Protein AF-A0A386C668-F1 (afdb_monomer)

Secondary structure (DSSP, 8-state):
-HHHHHHHHHHHS--HHHHHHHHHHHHHHHHHHHTT--TT----HHHHHHHHTT-----SSGGGGS-HHHHHHHHHHHHHHHHHHHHHHHHHHHHHHHHHHHHHHHHS---SSPPPPPSS-SS--HHHHHHHHHHHHHHHHHHHHHHHHHHH----SHHHHHHHHSS---------

Structure (mmCIF, N/CA/C/O backbone):
data_AF-A0A386C668-F1
#
_entry.id   AF-A0A386C668-F1
#
loop_
_atom_site.group_PDB
_atom_site.id
_atom_site.type_symbol
_atom_site.label_atom_id
_atom_site.label_alt_id
_atom_site.label_comp_id
_atom_site.label_asym_id
_atom_site.label_entity_id
_atom_site.label_seq_id
_atom_site.pdbx_PDB_ins_code
_atom_site.Cartn_x
_atom_site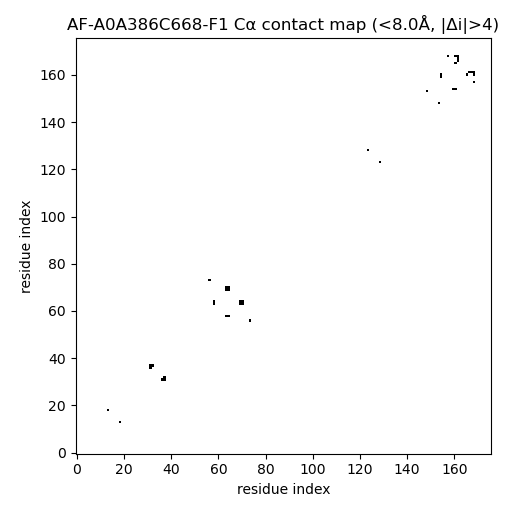.Cartn_y
_atom_site.Cartn_z
_atom_site.occupancy
_atom_site.B_iso_or_equiv
_atom_site.auth_seq_id
_atom_site.auth_comp_id
_atom_site.auth_asym_id
_atom_site.auth_atom_id
_atom_site.pdbx_PDB_model_num
ATOM 1 N N . MET A 1 1 ? -4.397 -6.727 -5.804 1.00 46.62 1 MET A N 1
ATOM 2 C CA . MET A 1 1 ? -4.083 -5.889 -4.621 1.00 46.62 1 MET A CA 1
ATOM 3 C C . MET A 1 1 ? -5.214 -4.926 -4.261 1.00 46.62 1 MET A C 1
ATOM 5 O O . MET A 1 1 ? -5.303 -4.587 -3.095 1.00 46.62 1 MET A O 1
ATOM 9 N N . LEU A 1 2 ? -6.098 -4.553 -5.197 1.00 52.03 2 LEU A N 1
ATOM 10 C CA . LEU A 1 2 ? -7.313 -3.769 -4.908 1.00 52.03 2 LEU A CA 1
ATOM 11 C C . LEU A 1 2 ? -8.362 -4.563 -4.102 1.00 52.03 2 LEU A C 1
ATOM 13 O O . LEU A 1 2 ? -8.972 -4.027 -3.191 1.00 52.03 2 LEU A O 1
ATOM 17 N N . ASP A 1 3 ? -8.460 -5.869 -4.347 1.00 48.06 3 ASP A N 1
ATOM 18 C CA . ASP A 1 3 ? -9.453 -6.765 -3.730 1.00 48.06 3 ASP A CA 1
ATOM 19 C C . ASP A 1 3 ? -9.329 -6.899 -2.194 1.00 48.06 3 ASP A C 1
ATOM 21 O O . ASP A 1 3 ? -10.308 -7.063 -1.470 1.00 48.06 3 ASP A O 1
ATOM 25 N N . VAL A 1 4 ? -8.103 -6.762 -1.673 1.00 51.34 4 VAL A N 1
ATOM 26 C CA . VAL A 1 4 ? -7.816 -6.855 -0.230 1.00 51.34 4 VAL A CA 1
ATOM 27 C C . VAL A 1 4 ? -8.134 -5.543 0.485 1.00 51.34 4 VAL A C 1
ATOM 29 O O . VAL A 1 4 ? -8.599 -5.576 1.617 1.00 51.34 4 VAL A O 1
ATOM 32 N N . GLN A 1 5 ? -7.918 -4.397 -0.171 1.00 52.94 5 GLN A N 1
ATOM 33 C CA . GLN A 1 5 ? -8.296 -3.085 0.371 1.00 52.94 5 GLN A CA 1
ATOM 34 C C . GLN A 1 5 ? -9.815 -2.917 0.362 1.00 52.94 5 GLN A C 1
ATOM 36 O O . GLN A 1 5 ? -10.385 -2.495 1.361 1.00 52.94 5 GLN A O 1
ATOM 41 N N . GLN A 1 6 ? -10.461 -3.363 -0.714 1.00 55.22 6 GLN A N 1
ATOM 42 C CA . GLN A 1 6 ? -11.911 -3.332 -0.857 1.00 55.22 6 GLN A CA 1
ATOM 43 C C . GLN A 1 6 ? -12.595 -4.276 0.143 1.00 55.22 6 GLN A C 1
ATOM 45 O O . GLN A 1 6 ? -13.574 -3.881 0.767 1.00 55.22 6 GLN A O 1
ATOM 50 N N . SER A 1 7 ? -12.013 -5.459 0.400 1.00 48.22 7 SER A N 1
ATOM 51 C CA . SER A 1 7 ? -12.457 -6.352 1.484 1.00 48.22 7 SER A CA 1
ATOM 52 C C . SER A 1 7 ? -12.257 -5.742 2.878 1.00 48.22 7 SER A C 1
ATOM 54 O O . SER A 1 7 ? -13.113 -5.921 3.742 1.00 48.22 7 SER A O 1
ATOM 56 N N . LEU A 1 8 ? -11.168 -4.994 3.108 1.00 48.56 8 LEU A N 1
ATOM 57 C CA . LEU A 1 8 ? -10.914 -4.327 4.391 1.00 48.56 8 LEU A CA 1
ATOM 58 C C . LEU A 1 8 ? -11.901 -3.182 4.651 1.00 48.56 8 LEU A C 1
ATOM 60 O O . LEU A 1 8 ? -12.386 -3.071 5.770 1.00 48.56 8 LEU A O 1
ATOM 64 N N . GLU A 1 9 ? -12.241 -2.387 3.632 1.00 51.44 9 GLU A N 1
ATOM 65 C CA . GLU A 1 9 ? -13.225 -1.299 3.741 1.00 51.44 9 GLU A CA 1
ATOM 66 C C . GLU A 1 9 ? -14.653 -1.821 3.937 1.00 51.44 9 GLU A C 1
ATOM 68 O O . GLU A 1 9 ? -15.393 -1.301 4.773 1.00 51.44 9 GLU A O 1
ATOM 73 N N . THR A 1 10 ? -15.037 -2.903 3.247 1.00 48.69 10 THR A N 1
ATOM 74 C CA . THR A 1 10 ? -16.351 -3.535 3.460 1.00 48.69 10 THR A CA 1
ATOM 75 C C . THR A 1 10 ? -16.490 -4.212 4.824 1.00 48.69 10 THR A C 1
ATOM 77 O O . THR A 1 10 ? -17.612 -4.412 5.279 1.00 48.69 10 THR A O 1
ATOM 80 N N . MET A 1 11 ? -15.379 -4.554 5.489 1.00 45.97 11 MET A N 1
ATOM 81 C CA . MET A 1 11 ? -15.380 -5.176 6.822 1.00 45.97 11 MET A CA 1
ATOM 82 C C . MET A 1 11 ? -15.002 -4.206 7.955 1.00 45.97 11 MET A C 1
ATOM 84 O O . MET A 1 11 ? -15.141 -4.568 9.122 1.00 45.97 11 MET A O 1
ATOM 88 N N . SER A 1 12 ? -14.538 -2.990 7.634 1.00 52.34 12 SER A N 1
ATOM 89 C CA . SER A 1 12 ? -14.340 -1.894 8.594 1.00 52.34 12 SER A CA 1
ATOM 90 C C . SER A 1 12 ? -15.595 -1.050 8.808 1.00 52.34 12 SER A C 1
ATOM 92 O O . SER A 1 12 ? -15.645 -0.273 9.758 1.00 52.34 12 SER A O 1
ATOM 94 N N . GLY A 1 13 ? -16.600 -1.188 7.938 1.00 52.94 13 GLY A N 1
ATOM 95 C CA . GLY A 1 13 ? -17.952 -0.729 8.237 1.00 52.94 13 GLY A CA 1
ATOM 96 C C . GLY A 1 13 ? -18.510 -1.570 9.381 1.00 52.94 13 GLY A C 1
ATOM 97 O O . GLY A 1 13 ? -18.453 -2.796 9.313 1.00 52.94 13 GLY A O 1
ATOM 98 N N . GLU A 1 14 ? -18.973 -0.913 10.447 1.00 54.72 14 GLU A N 1
ATOM 99 C CA . GLU A 1 14 ? -19.534 -1.538 11.649 1.00 54.72 14 GLU A CA 1
ATOM 100 C C . GLU A 1 14 ? -20.335 -2.801 11.309 1.00 54.72 14 GLU A C 1
ATOM 102 O O . GLU A 1 14 ? -21.241 -2.768 10.473 1.00 54.72 14 GLU A O 1
ATOM 107 N N . SER A 1 15 ? -19.979 -3.926 11.947 1.00 55.41 15 SER A N 1
ATOM 108 C CA . SER A 1 15 ? -20.669 -5.203 11.749 1.00 55.41 15 SER A CA 1
ATOM 109 C C . SER A 1 15 ? -22.187 -4.980 11.810 1.00 55.41 15 SER A C 1
ATOM 111 O O . SER A 1 15 ? -22.656 -4.295 12.725 1.00 55.41 15 SER A O 1
ATOM 113 N N . PRO A 1 16 ? -22.982 -5.562 10.893 1.00 62.19 16 PRO A N 1
ATOM 114 C CA . PRO A 1 16 ? -24.434 -5.371 10.859 1.00 62.19 16 PRO A CA 1
ATOM 115 C C . PRO A 1 16 ? -25.106 -5.746 12.188 1.00 62.19 16 PRO A C 1
ATOM 117 O O . PRO A 1 16 ? -26.174 -5.234 12.509 1.00 62.19 16 PRO A O 1
ATOM 120 N N . GLN A 1 17 ? -24.451 -6.592 12.986 1.00 52.94 17 GLN A N 1
ATOM 121 C CA . GLN A 1 17 ? -24.865 -6.959 14.338 1.00 52.94 17 GLN A CA 1
ATOM 122 C C . GLN A 1 17 ? -24.613 -5.833 15.350 1.00 52.94 17 GLN A C 1
ATOM 124 O O . GLN A 1 17 ? -25.475 -5.564 16.175 1.00 52.94 17 GLN A O 1
ATOM 129 N N . VAL A 1 18 ? -23.489 -5.116 15.253 1.00 62.06 18 VAL A N 1
ATOM 130 C CA . VAL A 1 18 ? -23.190 -3.939 16.092 1.00 62.06 18 VAL A CA 1
ATOM 131 C C . VAL A 1 18 ? -24.145 -2.796 15.760 1.00 62.06 18 VAL A C 1
ATOM 133 O O . VAL A 1 18 ? -24.682 -2.164 16.663 1.00 62.06 18 VAL A O 1
ATOM 136 N N . ALA A 1 19 ? -24.439 -2.590 14.475 1.00 69.69 19 ALA A N 1
ATOM 137 C CA . ALA A 1 19 ? -25.432 -1.609 14.045 1.00 69.69 19 ALA A CA 1
ATOM 138 C C . ALA A 1 19 ? -26.864 -1.976 14.487 1.00 69.69 19 ALA A C 1
ATOM 140 O O . ALA A 1 19 ? -27.685 -1.085 14.712 1.00 69.69 19 ALA A O 1
ATOM 141 N N . ALA A 1 20 ? -27.183 -3.272 14.604 1.00 75.19 20 ALA A N 1
ATOM 142 C CA . ALA A 1 20 ? -28.450 -3.741 15.166 1.00 75.19 20 ALA A CA 1
ATOM 143 C C . ALA A 1 20 ?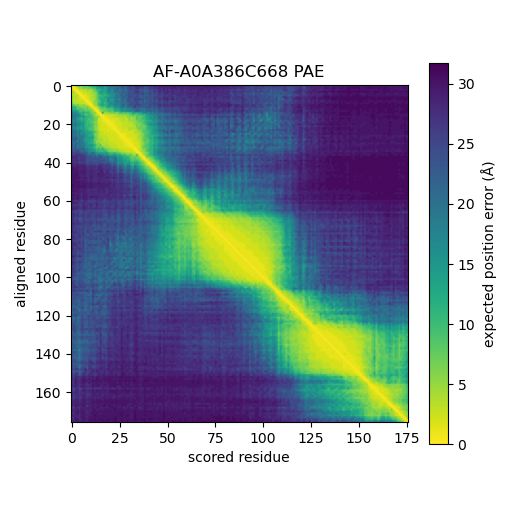 -28.509 -3.514 16.687 1.00 75.19 20 ALA A C 1
ATOM 145 O O . ALA A 1 20 ? -29.470 -2.929 17.176 1.00 75.19 20 ALA A O 1
ATOM 146 N N . LEU A 1 21 ? -27.442 -3.862 17.409 1.00 69.88 21 LEU A N 1
ATOM 147 C CA . LEU A 1 21 ? -27.324 -3.670 18.857 1.00 69.88 21 LEU A CA 1
ATOM 148 C C . LEU A 1 21 ? -27.342 -2.188 19.259 1.00 69.88 21 LEU A C 1
ATOM 150 O O . LEU A 1 21 ? -28.029 -1.823 20.205 1.00 69.88 21 LEU A O 1
ATOM 154 N N . GLN A 1 22 ? -26.669 -1.302 18.518 1.00 75.38 22 GLN A N 1
ATOM 155 C CA . GLN A 1 22 ? -26.750 0.149 18.746 1.00 75.38 22 GLN A CA 1
ATOM 156 C C . GLN A 1 22 ? -28.175 0.682 18.539 1.00 75.38 22 GLN A C 1
ATOM 158 O O . GLN A 1 22 ? -28.632 1.539 19.296 1.00 75.38 22 GLN A O 1
ATOM 163 N N . ARG A 1 23 ? -28.900 0.157 17.539 1.00 77.44 23 ARG A N 1
ATOM 164 C CA . ARG A 1 23 ? -30.312 0.499 17.305 1.00 77.44 23 ARG A CA 1
ATOM 165 C C . ARG A 1 23 ? -31.219 0.045 18.446 1.00 77.44 23 ARG A C 1
ATOM 167 O O . ARG A 1 23 ? -32.190 0.736 18.736 1.00 77.44 23 ARG A O 1
ATOM 174 N N . GLU A 1 24 ? -30.902 -1.074 19.087 1.00 75.69 24 GLU A N 1
ATOM 175 C CA . GLU A 1 24 ? -31.622 -1.570 20.264 1.00 75.69 24 GLU A CA 1
ATOM 176 C C . GLU A 1 24 ? -31.239 -0.824 21.552 1.00 75.69 24 GLU A C 1
ATOM 178 O O . GLU A 1 24 ? -32.094 -0.600 22.407 1.00 75.69 24 GLU A O 1
ATOM 183 N N . LEU A 1 25 ? -29.988 -0.370 21.679 1.00 72.31 25 LEU A N 1
ATOM 184 C CA . LEU A 1 25 ? -29.494 0.373 22.844 1.00 72.31 25 LEU A CA 1
ATOM 185 C C . LEU A 1 25 ? -29.957 1.834 22.874 1.00 72.31 25 LEU A C 1
ATOM 187 O O . LEU A 1 25 ? -30.296 2.340 23.941 1.00 72.31 25 LEU A O 1
ATOM 191 N N . ALA A 1 26 ? -30.031 2.505 21.723 1.00 77.62 26 ALA A N 1
ATOM 192 C CA . ALA A 1 26 ? -30.439 3.908 21.629 1.00 77.62 26 ALA A CA 1
ATOM 193 C C . ALA A 1 26 ? -31.779 4.246 22.333 1.00 77.62 26 ALA A C 1
ATOM 195 O O . ALA A 1 26 ? -31.822 5.238 23.068 1.00 77.62 26 ALA A O 1
ATOM 196 N N . PRO A 1 27 ? -32.873 3.469 22.178 1.00 80.25 27 PRO A N 1
ATOM 197 C CA . PRO A 1 27 ? -34.120 3.744 22.894 1.00 80.25 27 PRO A CA 1
ATOM 198 C C . PRO A 1 27 ? -34.014 3.466 24.399 1.00 80.25 27 PRO A C 1
ATOM 200 O O . PRO A 1 27 ? -34.616 4.192 25.190 1.00 80.25 27 PRO A O 1
ATOM 203 N N . LEU A 1 28 ? -33.226 2.466 24.804 1.00 74.06 28 LEU A N 1
ATOM 204 C CA . LEU A 1 28 ? -33.026 2.116 26.214 1.00 74.06 28 LEU A CA 1
ATOM 205 C C . LEU A 1 28 ? -32.220 3.198 26.945 1.00 74.06 28 LEU A C 1
ATOM 207 O O . LEU A 1 28 ? -32.564 3.586 28.061 1.00 74.06 28 LEU A O 1
ATOM 211 N N . GLU A 1 29 ? -31.191 3.748 26.301 1.00 73.50 29 GLU A N 1
ATOM 212 C CA . GLU A 1 29 ? -30.432 4.886 26.826 1.00 73.50 29 GLU A CA 1
ATOM 213 C C . GLU A 1 29 ? -31.275 6.163 26.881 1.00 73.50 29 GLU A C 1
ATOM 215 O O . GLU A 1 29 ? -31.190 6.917 27.853 1.00 73.50 29 GLU A O 1
ATOM 220 N N . ALA A 1 30 ? -32.126 6.402 25.878 1.00 78.00 30 ALA A N 1
ATOM 221 C CA . ALA A 1 30 ? -33.052 7.530 25.882 1.00 78.00 30 ALA A CA 1
ATOM 222 C C . ALA A 1 30 ? -34.078 7.429 27.025 1.00 78.00 30 ALA A C 1
ATOM 224 O O . ALA A 1 30 ? -34.370 8.436 27.672 1.00 78.00 30 ALA A O 1
ATOM 225 N N . GLU A 1 31 ? -34.577 6.225 27.323 1.00 74.50 31 GLU A N 1
ATOM 226 C CA . GLU A 1 31 ? -35.477 5.977 28.452 1.00 74.50 31 GLU A CA 1
ATOM 227 C C . GLU A 1 31 ? -34.779 6.198 29.804 1.00 74.50 31 GLU A C 1
ATOM 229 O O . GLU A 1 31 ? -35.343 6.831 30.700 1.00 74.50 31 GLU A O 1
ATOM 234 N N . LEU A 1 32 ? -33.524 5.760 29.945 1.00 64.44 32 LEU A N 1
ATOM 235 C CA . LEU A 1 32 ? -32.716 6.009 31.145 1.00 64.44 32 LEU A CA 1
ATOM 236 C C . LEU A 1 32 ? -32.403 7.498 31.336 1.00 64.44 32 LEU A C 1
ATOM 238 O O . LEU A 1 32 ? -32.511 8.021 32.450 1.00 64.44 32 LEU A O 1
ATOM 242 N N . LYS A 1 33 ? -32.095 8.206 30.245 1.00 72.19 33 LYS A N 1
ATOM 243 C CA . LYS A 1 33 ? -31.848 9.651 30.253 1.00 72.19 33 LYS A CA 1
ATOM 244 C C . LYS A 1 33 ? -33.117 10.443 30.572 1.00 72.19 33 LYS A C 1
ATOM 246 O O . LYS A 1 33 ? -33.048 11.402 31.336 1.00 72.19 33 LYS A O 1
ATOM 251 N N . GLY A 1 34 ? -34.272 10.015 30.059 1.00 71.50 34 GLY A N 1
ATOM 252 C CA . GLY A 1 34 ? -35.583 10.580 30.397 1.00 71.50 34 GLY A CA 1
ATOM 253 C C . GLY A 1 34 ? -35.957 10.404 31.873 1.00 71.50 34 GLY A C 1
ATOM 254 O O . GLY A 1 34 ? -36.669 11.234 32.429 1.00 71.50 34 GLY A O 1
ATOM 255 N N . ARG A 1 35 ? -35.419 9.370 32.532 1.00 73.81 35 ARG A N 1
ATOM 256 C CA . ARG A 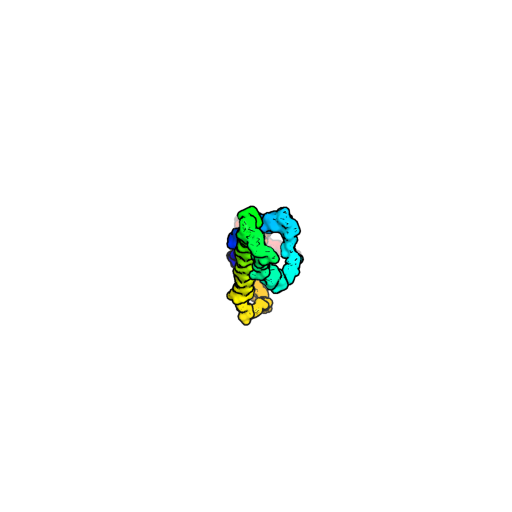1 35 ? -35.548 9.131 33.979 1.00 73.81 35 ARG A CA 1
ATOM 257 C C . ARG A 1 35 ? -34.440 9.792 34.818 1.00 73.81 35 ARG A C 1
ATOM 259 O O . ARG A 1 35 ? -34.440 9.637 36.035 1.00 73.81 35 ARG A O 1
ATOM 266 N N . GLY A 1 36 ? -33.520 10.538 34.195 1.00 60.66 36 GLY A N 1
ATOM 267 C CA . GLY A 1 36 ? -32.502 11.345 34.879 1.00 60.66 36 GLY A CA 1
ATOM 268 C C . GLY A 1 36 ? -31.238 10.601 35.329 1.00 60.66 36 GLY A C 1
ATOM 269 O O . GLY A 1 36 ? -30.481 11.139 36.133 1.00 60.66 36 GLY A O 1
ATOM 270 N N . LEU A 1 37 ? -30.978 9.387 34.831 1.00 61.00 37 LEU A N 1
ATOM 271 C CA . LEU A 1 37 ? -29.809 8.586 35.217 1.00 61.00 37 LEU A CA 1
ATOM 272 C C . LEU A 1 37 ? -28.726 8.672 34.126 1.00 61.00 37 LEU A C 1
ATOM 274 O O . LEU A 1 37 ? -28.943 8.244 32.994 1.00 61.00 37 LEU A O 1
ATOM 278 N N . MET A 1 38 ? -27.565 9.261 34.446 1.00 51.16 38 MET A N 1
ATOM 279 C CA . MET A 1 38 ? -26.433 9.366 33.511 1.00 51.16 38 MET A CA 1
ATOM 280 C C . MET A 1 38 ? -25.658 8.037 33.414 1.00 51.16 38 MET A C 1
ATOM 282 O O . MET A 1 38 ? -25.447 7.387 34.439 1.00 51.16 38 MET A O 1
ATOM 286 N N . PRO A 1 39 ? -25.170 7.658 32.217 1.00 52.50 39 PRO A N 1
ATOM 287 C CA . PRO A 1 39 ? -24.484 6.383 31.977 1.00 52.50 39 PRO A CA 1
ATOM 288 C C . PRO A 1 39 ? -23.080 6.274 32.597 1.00 52.50 39 PRO A C 1
ATOM 290 O O . PRO A 1 39 ? -22.525 5.180 32.609 1.00 52.50 39 PRO A O 1
ATOM 293 N N . ASP A 1 40 ? -22.517 7.369 33.120 1.00 47.25 40 ASP A N 1
ATOM 294 C CA . ASP A 1 40 ? -21.113 7.442 33.557 1.00 47.25 40 ASP A CA 1
ATOM 295 C C . ASP A 1 40 ? -20.934 7.614 35.074 1.00 47.25 40 ASP A C 1
ATOM 297 O O . ASP A 1 40 ? -19.904 8.076 35.559 1.00 47.25 40 ASP A O 1
ATOM 301 N N . VAL A 1 41 ? -21.945 7.250 35.867 1.00 49.47 41 VAL A N 1
ATOM 302 C CA . VAL A 1 41 ? -21.720 7.081 37.304 1.00 49.47 41 VAL A CA 1
ATOM 303 C C . VAL A 1 41 ? -21.114 5.692 37.485 1.00 49.47 41 VAL A C 1
ATOM 305 O O . VAL A 1 41 ? -21.818 4.714 37.218 1.00 49.47 41 VAL A O 1
ATOM 308 N N . PRO A 1 42 ? -19.856 5.553 37.955 1.00 45.94 42 PRO A N 1
ATOM 309 C CA . PRO A 1 42 ? -19.351 4.277 38.429 1.00 45.94 42 PRO A CA 1
ATOM 310 C C . PRO A 1 42 ? -20.176 3.919 39.661 1.00 45.94 42 PRO A C 1
ATOM 312 O O . PRO A 1 42 ? -19.844 4.258 40.800 1.00 45.94 42 PRO A O 1
ATOM 315 N N . LEU A 1 43 ? -21.318 3.278 39.424 1.00 54.09 43 LEU A N 1
ATOM 316 C CA . LEU A 1 43 ? -22.095 2.648 40.461 1.00 54.09 43 LEU A CA 1
ATOM 317 C C . LEU A 1 43 ? -21.120 1.678 41.111 1.00 54.09 43 LEU A C 1
ATOM 319 O O . LEU A 1 43 ? -20.613 0.757 40.475 1.00 54.09 43 LEU A O 1
ATOM 323 N N . ARG A 1 44 ? -20.807 1.928 42.382 1.00 44.91 44 ARG A N 1
ATOM 324 C CA . ARG A 1 44 ? -20.201 0.945 43.276 1.00 44.91 44 ARG A CA 1
ATOM 325 C C . ARG A 1 44 ? -21.202 -0.211 43.402 1.00 44.91 44 ARG A C 1
ATOM 327 O O . ARG A 1 44 ? -21.903 -0.331 44.403 1.00 44.91 44 ARG A O 1
ATOM 334 N N . THR A 1 45 ? -21.321 -1.012 42.347 1.00 50.78 45 THR A N 1
ATOM 335 C CA . THR A 1 45 ? -22.345 -2.040 42.131 1.00 50.78 45 THR A CA 1
ATOM 336 C C . THR A 1 45 ? -22.230 -3.171 43.141 1.00 50.78 45 THR A C 1
ATOM 338 O O . THR A 1 45 ? -23.241 -3.777 43.486 1.00 50.78 45 THR A O 1
ATOM 341 N N . SER A 1 46 ? -21.051 -3.375 43.740 1.00 46.06 46 SER A N 1
ATOM 342 C CA . SER A 1 46 ? -20.899 -4.324 44.847 1.00 46.06 46 SER A CA 1
ATOM 343 C C . SER A 1 46 ? -21.676 -3.930 46.103 1.00 46.06 46 SER A C 1
ATOM 345 O O . SER A 1 46 ? -22.124 -4.818 46.812 1.00 46.06 46 SER A O 1
ATOM 347 N N . ARG A 1 47 ? -21.886 -2.635 46.385 1.00 44.84 47 ARG A N 1
ATOM 348 C CA . ARG A 1 47 ? -22.555 -2.212 47.631 1.00 44.84 47 ARG A CA 1
ATOM 349 C C . ARG A 1 47 ? -24.075 -2.063 47.481 1.00 44.84 47 ARG A C 1
ATOM 351 O O . ARG A 1 47 ? -24.798 -2.132 48.465 1.00 44.84 47 ARG A O 1
ATOM 358 N N . VAL A 1 48 ? -24.574 -1.892 46.253 1.00 47.88 48 VAL A N 1
ATOM 359 C CA . VAL A 1 48 ? -26.022 -1.796 45.978 1.00 47.88 48 VAL A CA 1
ATOM 360 C C . VAL A 1 48 ? -26.665 -3.183 45.873 1.00 47.88 48 VAL A C 1
ATOM 362 O O . VAL A 1 48 ? -27.808 -3.352 46.289 1.00 47.88 48 VAL A O 1
ATOM 365 N N . ARG A 1 49 ? -25.921 -4.202 45.414 1.00 46.09 49 ARG A N 1
ATOM 366 C CA . ARG A 1 49 ? -26.405 -5.593 45.388 1.00 46.09 49 ARG A CA 1
ATOM 367 C C . ARG A 1 49 ? -26.697 -6.138 46.793 1.00 46.09 49 ARG A C 1
ATOM 369 O O . ARG A 1 49 ? -27.692 -6.835 46.963 1.00 46.09 49 ARG A O 1
ATOM 376 N N . GLU A 1 50 ? -25.906 -5.751 47.797 1.00 45.59 50 GLU A N 1
ATOM 377 C CA . GLU A 1 50 ? -26.187 -6.061 49.212 1.00 45.59 50 GLU A CA 1
ATOM 378 C C . GLU A 1 50 ? -27.362 -5.253 49.791 1.00 45.59 50 GLU A C 1
ATOM 380 O O . GLU A 1 50 ? -28.071 -5.753 50.656 1.00 45.59 50 GLU A O 1
ATOM 385 N N . GLY A 1 51 ? -27.615 -4.032 49.305 1.00 46.31 51 GLY A N 1
ATOM 386 C CA . GLY A 1 51 ? -28.675 -3.164 49.838 1.00 46.31 51 GLY A CA 1
ATOM 387 C C . GLY A 1 51 ? -30.074 -3.392 49.252 1.00 46.31 51 GLY A C 1
ATOM 388 O O . GLY A 1 51 ? -31.061 -3.066 49.901 1.00 46.31 51 GLY A O 1
ATOM 389 N N . VAL A 1 52 ? -30.184 -3.942 48.037 1.00 48.91 52 VAL A N 1
ATOM 390 C CA . VAL A 1 52 ? -31.477 -4.104 47.333 1.00 48.91 52 VAL A CA 1
ATOM 391 C C . VAL A 1 52 ? -31.953 -5.562 47.306 1.00 48.91 52 VAL A C 1
ATOM 393 O O . VAL A 1 52 ? -33.154 -5.815 47.242 1.00 48.91 52 VAL A O 1
ATOM 396 N N . GLY A 1 53 ? -31.041 -6.533 47.434 1.00 44.91 53 GLY A N 1
ATOM 397 C CA . GLY A 1 53 ? -31.386 -7.957 47.554 1.00 44.91 53 GLY A CA 1
ATOM 398 C C . GLY A 1 53 ? -32.035 -8.341 48.890 1.00 44.91 53 GLY A C 1
ATOM 399 O O . GLY A 1 53 ? -32.528 -9.456 49.027 1.00 44.91 53 GLY A O 1
ATOM 400 N N . GLY A 1 54 ? -32.048 -7.419 49.854 1.00 45.34 54 GLY A N 1
ATOM 401 C CA . GLY A 1 54 ? -32.540 -7.628 51.212 1.00 45.34 54 GLY A CA 1
ATOM 402 C C . GLY A 1 54 ? -33.544 -6.580 51.678 1.00 45.34 54 GLY A C 1
ATOM 403 O O . GLY A 1 54 ? -33.660 -6.377 52.880 1.00 45.34 54 GLY A O 1
ATOM 404 N N . VAL A 1 55 ? -34.288 -5.917 50.781 1.00 47.69 55 VAL A N 1
ATOM 405 C CA . VAL A 1 55 ? -35.491 -5.181 51.217 1.00 47.69 55 VAL A CA 1
ATOM 406 C C . VAL A 1 55 ? -36.596 -6.206 51.478 1.00 47.69 55 VAL A C 1
ATOM 408 O O . VAL A 1 55 ? -37.590 -6.316 50.756 1.00 47.69 55 VAL A O 1
ATOM 411 N N . VAL A 1 56 ? -36.393 -7.016 52.515 1.00 49.66 56 VAL A N 1
ATOM 412 C CA . VAL A 1 56 ? -37.493 -7.665 53.206 1.00 49.66 56 VAL A CA 1
ATOM 413 C C . VAL A 1 56 ? -38.255 -6.499 53.823 1.00 49.66 56 VAL A C 1
ATOM 415 O O . VAL A 1 56 ? -37.827 -5.921 54.813 1.00 49.66 56 VAL A O 1
ATOM 418 N N . LEU A 1 57 ? -39.341 -6.074 53.169 1.00 54.62 57 LEU A N 1
ATOM 419 C CA . LEU A 1 57 ? -40.391 -5.302 53.834 1.00 54.62 57 LEU A CA 1
ATOM 420 C C . LEU A 1 57 ? -40.996 -6.248 54.876 1.00 54.62 57 LEU A C 1
ATOM 422 O O . LEU A 1 57 ? -42.006 -6.903 54.614 1.00 54.62 57 LEU A O 1
ATOM 426 N N . GLU A 1 58 ? -40.263 -6.454 55.964 1.00 56.16 58 GLU A N 1
ATOM 427 C CA . GLU A 1 58 ? -40.737 -7.141 57.149 1.00 56.16 58 GLU A CA 1
ATOM 428 C C . GLU A 1 58 ? -41.780 -6.219 57.770 1.00 56.16 58 GLU A C 1
ATOM 430 O O . GLU A 1 58 ? -41.627 -4.995 57.745 1.00 56.16 58 GLU A O 1
ATOM 435 N N . ALA A 1 59 ? -42.906 -6.790 58.187 1.00 55.31 59 ALA A N 1
ATOM 436 C CA . ALA A 1 59 ? -43.962 -6.011 58.805 1.00 55.31 59 ALA A CA 1
ATOM 437 C C . ALA A 1 59 ? -43.411 -5.448 60.118 1.00 55.31 59 ALA A C 1
ATOM 439 O O . ALA A 1 59 ? -43.202 -6.203 61.065 1.00 55.31 59 ALA A O 1
ATOM 440 N N . ASP A 1 60 ? -43.148 -4.143 60.150 1.00 59.62 60 ASP A N 1
ATOM 441 C CA . ASP A 1 60 ? -42.687 -3.451 61.358 1.00 59.62 60 ASP A CA 1
ATOM 442 C C . ASP A 1 60 ? -43.801 -3.460 62.433 1.00 59.62 60 ASP A C 1
ATOM 444 O O . ASP A 1 60 ? -43.531 -3.366 63.629 1.00 59.62 60 ASP A O 1
ATOM 448 N N . ASP A 1 61 ? -45.060 -3.675 62.012 1.00 60.28 61 ASP A N 1
ATOM 449 C CA . ASP A 1 61 ? -46.229 -3.876 62.871 1.00 60.28 61 ASP A CA 1
ATOM 450 C C . ASP A 1 61 ? -47.139 -5.003 62.313 1.00 60.28 61 ASP A C 1
ATOM 452 O O . ASP A 1 61 ? -47.532 -4.952 61.141 1.00 60.28 61 ASP A O 1
ATOM 456 N N . PRO A 1 62 ? -47.522 -6.028 63.107 1.00 62.50 62 PRO A N 1
ATOM 457 C CA . PRO A 1 62 ? -48.424 -7.104 62.674 1.00 62.50 62 PRO A CA 1
ATOM 458 C C . PRO A 1 62 ? -49.806 -6.623 62.200 1.00 62.50 62 PRO A C 1
ATOM 460 O O . PRO A 1 62 ? -50.498 -7.372 61.516 1.00 62.50 62 PRO A O 1
ATOM 463 N N . ARG A 1 63 ? -50.202 -5.383 62.518 1.00 61.78 63 ARG A N 1
ATOM 464 C CA . ARG A 1 63 ? -51.458 -4.771 62.04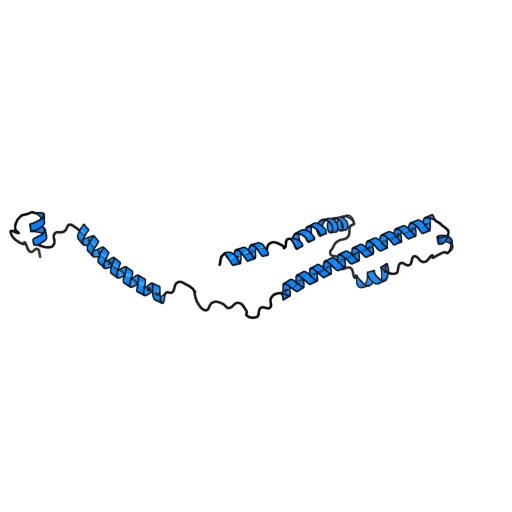6 1.00 61.78 63 ARG A CA 1
ATOM 465 C C . ARG A 1 63 ? -51.404 -4.280 60.599 1.00 61.78 63 ARG A C 1
ATOM 467 O O . ARG A 1 63 ? -52.445 -4.163 59.967 1.00 61.78 63 ARG A O 1
ATOM 474 N N . GLU A 1 64 ? -50.216 -4.026 60.047 1.00 60.09 64 GLU A N 1
ATOM 475 C CA . GLU A 1 64 ? -50.069 -3.620 58.640 1.00 60.09 64 GLU A CA 1
ATOM 476 C C . GLU A 1 64 ? -50.406 -4.745 57.654 1.00 60.09 64 GLU A C 1
ATOM 478 O O . GLU A 1 64 ? -50.705 -4.460 56.500 1.00 60.09 64 GLU A O 1
ATOM 483 N N . ALA A 1 65 ? -50.337 -6.006 58.095 1.00 61.91 65 ALA A N 1
ATOM 484 C CA . ALA A 1 65 ? -50.708 -7.178 57.299 1.00 61.91 65 ALA A CA 1
ATOM 485 C C . ALA A 1 65 ? -52.228 -7.435 57.281 1.00 61.91 65 ALA A C 1
ATOM 487 O O . ALA A 1 65 ? -52.706 -8.271 56.520 1.00 61.91 65 ALA A O 1
ATOM 488 N N . GLU A 1 66 ? -52.997 -6.751 58.138 1.00 65.31 66 GLU A N 1
ATOM 489 C CA . GLU A 1 66 ? -54.465 -6.801 58.122 1.00 65.31 66 GLU A CA 1
ATOM 490 C C . GLU A 1 66 ? -55.074 -5.717 57.217 1.00 65.31 66 GLU A C 1
ATOM 492 O O . GLU A 1 66 ? -56.254 -5.811 56.877 1.00 65.31 66 GLU A O 1
ATOM 497 N N . ASP A 1 67 ? -54.288 -4.712 56.803 1.00 71.62 67 ASP A N 1
ATOM 498 C CA . ASP A 1 67 ? -54.741 -3.630 55.927 1.00 71.62 67 ASP A CA 1
ATOM 499 C C . ASP A 1 67 ? -54.535 -3.999 54.439 1.00 71.62 67 ASP A C 1
ATOM 501 O O . ASP A 1 67 ? -53.397 -4.012 53.945 1.00 71.62 67 ASP A O 1
ATOM 505 N N . PRO A 1 68 ? -55.620 -4.286 53.690 1.00 75.38 68 PRO A N 1
ATOM 506 C CA . PRO A 1 68 ? -55.532 -4.721 52.298 1.00 75.38 68 PRO A CA 1
ATOM 507 C C . PRO A 1 68 ? -54.906 -3.666 51.371 1.00 75.38 68 PRO A C 1
ATOM 509 O O . PRO A 1 68 ? -54.330 -4.031 50.341 1.00 75.38 68 PRO A O 1
ATOM 512 N N . ASP A 1 69 ? -54.971 -2.378 51.724 1.00 75.88 69 ASP A N 1
ATOM 513 C CA . ASP A 1 69 ? -54.402 -1.303 50.908 1.00 75.88 69 ASP A CA 1
ATOM 514 C C . ASP A 1 69 ? -52.870 -1.242 51.047 1.00 75.88 69 ASP A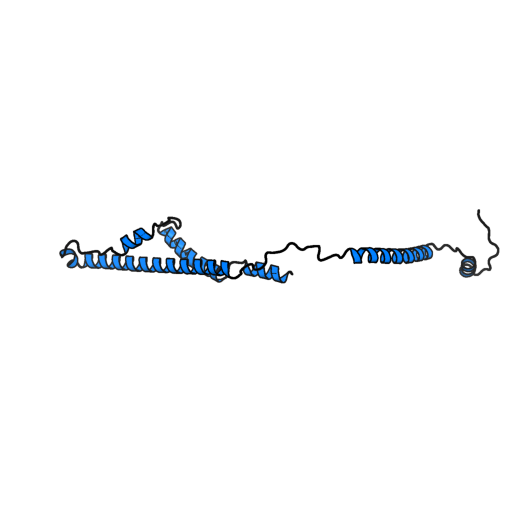 C 1
ATOM 516 O O . ASP A 1 69 ? -52.153 -1.034 50.058 1.00 75.88 69 ASP A O 1
ATOM 520 N N . ILE A 1 70 ? -52.347 -1.493 52.253 1.00 76.94 70 ILE A N 1
ATOM 521 C CA . ILE A 1 70 ? -50.901 -1.530 52.530 1.00 76.94 70 ILE A CA 1
ATOM 522 C C . ILE A 1 70 ? -50.266 -2.764 51.888 1.00 76.94 70 ILE A C 1
ATOM 524 O O . ILE A 1 70 ? -49.210 -2.659 51.252 1.00 76.94 70 ILE A O 1
ATOM 528 N N . ASP A 1 71 ? -50.919 -3.920 51.981 1.00 76.31 71 ASP A N 1
ATOM 529 C CA . ASP A 1 71 ? -50.453 -5.149 51.339 1.00 76.31 71 ASP A CA 1
ATOM 530 C C . ASP A 1 71 ? -50.423 -5.023 49.811 1.00 76.31 71 ASP A C 1
ATOM 532 O O . ASP A 1 71 ? -49.447 -5.423 49.158 1.00 76.31 71 ASP A O 1
ATOM 536 N N . TYR A 1 72 ? -51.438 -4.381 49.225 1.00 79.62 72 TYR A N 1
ATOM 537 C CA . TYR A 1 72 ? -51.450 -4.083 47.798 1.00 79.62 72 TYR A CA 1
ATOM 538 C C . TYR A 1 72 ? -50.291 -3.154 47.404 1.00 79.62 72 TYR A C 1
ATOM 540 O O . TYR A 1 72 ? -49.561 -3.452 46.451 1.00 79.62 72 TYR A O 1
ATOM 548 N N . ALA A 1 73 ? -50.043 -2.080 48.160 1.00 79.19 73 ALA A N 1
ATOM 549 C CA . ALA A 1 73 ? -48.918 -1.177 47.918 1.00 79.19 73 ALA A CA 1
ATOM 550 C C . ALA A 1 73 ? -47.553 -1.890 48.027 1.00 79.19 73 ALA A C 1
ATOM 552 O O . ALA A 1 73 ? -46.698 -1.732 47.146 1.00 79.19 73 ALA A O 1
ATOM 553 N N . LYS A 1 74 ? -47.359 -2.742 49.044 1.00 77.44 74 LYS A N 1
ATOM 554 C CA . LYS A 1 74 ? -46.144 -3.561 49.220 1.00 77.44 74 LYS A CA 1
ATOM 555 C C . LYS A 1 74 ? -45.940 -4.530 48.052 1.00 77.44 74 LYS A C 1
ATOM 557 O O . LYS A 1 74 ? -44.813 -4.686 47.570 1.00 77.44 74 LYS A O 1
ATOM 562 N N . SER A 1 75 ? -47.014 -5.150 47.556 1.00 78.62 75 SER A N 1
ATOM 563 C CA . SER A 1 75 ? -46.955 -6.051 46.397 1.00 78.62 75 SER A CA 1
ATOM 564 C C . SER A 1 75 ? -46.517 -5.319 45.123 1.00 78.62 75 SER A C 1
ATOM 566 O O . SER A 1 75 ? -45.641 -5.804 44.404 1.00 78.62 75 SER A O 1
ATOM 568 N N . GLN A 1 76 ? -47.031 -4.108 44.882 1.00 79.38 76 GLN A N 1
ATOM 569 C CA . GLN A 1 76 ? -46.646 -3.300 43.725 1.00 79.38 76 GLN A CA 1
ATOM 570 C C . GLN A 1 76 ? -45.175 -2.889 43.773 1.00 79.38 76 GLN A C 1
ATOM 572 O O . GLN A 1 76 ? -44.479 -2.974 42.757 1.00 79.38 76 GLN A O 1
ATOM 577 N N . VAL A 1 77 ? -44.675 -2.506 44.951 1.00 82.38 77 VAL A N 1
ATOM 578 C CA . VAL A 1 77 ? -43.256 -2.177 45.137 1.00 82.38 77 VAL A CA 1
ATOM 579 C C . VAL A 1 77 ? -42.379 -3.407 44.903 1.00 82.38 77 VAL A C 1
ATOM 581 O O . VAL A 1 77 ? -41.408 -3.322 44.151 1.00 82.38 77 VAL A O 1
ATOM 584 N N . ARG A 1 78 ? -42.749 -4.574 45.447 1.00 80.00 78 ARG A N 1
ATOM 585 C CA . ARG A 1 78 ? -42.038 -5.837 45.178 1.00 80.00 78 ARG A CA 1
ATOM 586 C C . ARG A 1 78 ? -42.007 -6.160 43.687 1.00 80.00 78 ARG A C 1
ATOM 588 O O . ARG A 1 78 ? -40.936 -6.428 43.151 1.00 80.00 78 ARG A O 1
ATOM 595 N N . HIS A 1 79 ? -43.136 -6.049 42.990 1.00 82.81 79 HIS A N 1
ATOM 596 C CA . HIS A 1 79 ? -43.192 -6.267 41.544 1.00 82.81 79 HIS A CA 1
ATOM 597 C C . HIS A 1 79 ? -42.323 -5.277 40.756 1.00 82.81 79 HIS A C 1
ATOM 599 O O . HIS A 1 79 ? -41.681 -5.667 39.776 1.00 82.81 79 HIS A O 1
ATOM 605 N N . ALA A 1 80 ? -42.271 -4.009 41.169 1.00 80.62 80 ALA A N 1
ATOM 606 C CA . ALA A 1 80 ? -41.402 -3.009 40.557 1.00 80.62 80 ALA A CA 1
ATOM 607 C C . ALA A 1 80 ? -39.915 -3.341 40.764 1.00 80.62 80 ALA A C 1
ATOM 609 O O . ALA A 1 80 ? -39.146 -3.291 39.804 1.00 80.62 80 ALA A O 1
ATOM 610 N N . ILE A 1 81 ? -39.529 -3.755 41.975 1.00 84.75 81 ILE A N 1
ATOM 611 C CA . ILE A 1 81 ? -38.158 -4.165 42.309 1.00 84.75 81 ILE A CA 1
ATOM 612 C C . ILE A 1 81 ? -37.754 -5.409 41.513 1.00 84.75 81 ILE A C 1
ATOM 614 O O . ILE A 1 81 ? -36.682 -5.428 40.911 1.00 84.75 81 ILE A O 1
ATOM 618 N N . THR A 1 82 ? -38.613 -6.429 41.431 1.00 84.94 82 THR A N 1
ATOM 619 C CA . THR A 1 82 ? -38.329 -7.638 40.641 1.00 84.94 82 THR A CA 1
ATOM 620 C C . THR A 1 82 ? -38.141 -7.309 39.161 1.00 84.94 82 THR A C 1
ATOM 622 O O . THR A 1 82 ? -37.206 -7.810 38.538 1.00 84.94 82 THR A O 1
ATOM 625 N N . ARG A 1 83 ? -38.984 -6.435 38.589 1.00 85.06 83 ARG A N 1
ATOM 626 C CA . ARG A 1 83 ? -38.812 -5.988 37.197 1.00 85.06 83 ARG A CA 1
ATOM 627 C C . ARG A 1 83 ? -37.516 -5.213 36.997 1.00 85.06 83 ARG A C 1
ATOM 629 O O . ARG A 1 83 ? -36.841 -5.434 35.998 1.00 85.06 83 ARG A O 1
ATOM 636 N N . TYR A 1 84 ? -37.168 -4.332 37.930 1.00 85.12 84 TYR A N 1
ATOM 637 C CA . TYR A 1 84 ? -35.925 -3.569 37.878 1.00 85.12 84 TYR A CA 1
ATOM 638 C C . TYR A 1 84 ? -34.696 -4.482 37.918 1.00 85.12 84 TYR A C 1
ATOM 640 O O . TYR A 1 84 ? -33.837 -4.379 37.046 1.00 85.12 84 TYR A O 1
ATOM 648 N N . ASN A 1 85 ? -34.657 -5.431 38.854 1.00 84.44 85 ASN A N 1
ATOM 649 C CA . ASN A 1 85 ? -33.566 -6.400 38.951 1.00 84.44 85 ASN A CA 1
ATOM 650 C C . ASN A 1 85 ? -33.452 -7.243 37.673 1.00 84.44 85 ASN A C 1
ATOM 652 O O . ASN A 1 85 ? -32.362 -7.384 37.133 1.00 84.44 85 ASN A O 1
ATOM 656 N N . GLY A 1 86 ? -34.577 -7.689 37.105 1.00 90.62 86 GLY A N 1
ATOM 657 C CA . GLY A 1 86 ? -34.565 -8.416 35.834 1.00 90.62 86 GLY A CA 1
ATOM 658 C C . GLY A 1 86 ? -34.062 -7.589 34.640 1.00 90.62 86 GLY A C 1
ATOM 659 O O . GLY A 1 86 ? -33.503 -8.149 33.700 1.00 90.62 86 GLY A O 1
ATOM 660 N N . LEU A 1 87 ? -34.242 -6.263 34.648 1.00 90.44 87 LEU A N 1
ATOM 661 C CA . LEU A 1 87 ? -33.657 -5.379 33.632 1.00 90.44 87 LEU A CA 1
ATOM 662 C C . LEU A 1 87 ? -32.154 -5.192 33.847 1.00 90.44 87 LEU A C 1
ATOM 664 O O . LEU A 1 87 ? -31.406 -5.209 32.871 1.00 90.44 87 LEU A O 1
ATOM 668 N N . LEU A 1 88 ? -31.711 -5.056 35.100 1.00 89.50 88 LEU A N 1
ATOM 669 C CA . LEU A 1 88 ? -30.288 -4.984 35.429 1.00 89.50 88 LEU A CA 1
ATOM 670 C C . LEU A 1 88 ? -29.544 -6.245 34.982 1.00 89.50 88 LEU A C 1
ATOM 672 O O . LEU A 1 88 ? -28.523 -6.126 34.309 1.00 89.50 88 LEU A O 1
ATOM 676 N N . ASP A 1 89 ? -30.096 -7.426 35.265 1.00 91.31 89 ASP A N 1
ATOM 677 C CA . ASP A 1 89 ? -29.492 -8.705 34.878 1.00 91.31 89 ASP A CA 1
ATOM 678 C C . ASP A 1 89 ? -29.336 -8.820 33.351 1.00 91.31 89 ASP A C 1
ATOM 680 O O . ASP A 1 89 ? -28.309 -9.279 32.850 1.00 91.31 89 ASP A O 1
ATOM 684 N N . LYS A 1 90 ? -30.329 -8.349 32.581 1.00 92.81 90 LYS A N 1
ATOM 685 C CA . LYS A 1 90 ? -30.261 -8.327 31.109 1.00 92.81 90 LYS A CA 1
ATOM 686 C C . LYS A 1 90 ? -29.183 -7.380 30.586 1.00 92.81 90 LYS A C 1
ATOM 688 O O . LYS A 1 90 ? -28.493 -7.720 29.629 1.00 92.81 90 LYS A O 1
ATOM 693 N N . VAL A 1 91 ? -29.034 -6.205 31.197 1.00 90.69 91 VAL A N 1
ATOM 694 C CA . VAL A 1 91 ? -27.991 -5.239 30.819 1.00 90.69 91 VAL A CA 1
ATOM 695 C C . VAL A 1 91 ? -26.604 -5.789 31.143 1.00 90.69 91 VAL A C 1
ATOM 697 O O . VAL A 1 91 ? -25.690 -5.646 30.333 1.00 90.69 91 VAL A O 1
ATOM 700 N N . GLU A 1 92 ? -26.440 -6.434 32.297 1.00 90.38 92 GLU A N 1
ATOM 701 C CA . GLU A 1 92 ? -25.175 -7.058 32.688 1.00 90.38 92 GLU A CA 1
ATOM 702 C C . GLU A 1 92 ? -24.801 -8.199 31.730 1.00 90.38 92 GLU A C 1
ATOM 704 O O . GLU A 1 92 ? -23.670 -8.245 31.245 1.00 90.38 92 GLU A O 1
ATOM 709 N N . ALA A 1 93 ? -25.766 -9.049 31.363 1.00 93.38 93 ALA A N 1
ATOM 710 C CA . ALA A 1 93 ? -25.563 -10.112 30.381 1.00 93.38 93 ALA A CA 1
ATOM 711 C C . ALA A 1 93 ? -25.158 -9.570 28.997 1.00 93.38 93 ALA A C 1
ATOM 713 O O . ALA A 1 93 ? -24.193 -10.057 28.411 1.00 93.38 93 ALA A O 1
ATOM 714 N N . ALA A 1 94 ? -25.841 -8.533 28.498 1.00 92.56 94 ALA A N 1
ATOM 715 C CA . ALA A 1 94 ? -25.527 -7.923 27.204 1.00 92.56 94 ALA A CA 1
ATOM 716 C C . ALA A 1 94 ? -24.132 -7.273 27.184 1.00 92.56 94 ALA A C 1
ATOM 718 O O . ALA A 1 94 ? -23.399 -7.405 26.204 1.00 92.56 94 ALA A O 1
ATOM 719 N N . ARG A 1 95 ? -23.731 -6.610 28.279 1.00 87.75 95 ARG A N 1
ATOM 720 C CA . ARG A 1 95 ? -22.377 -6.049 28.427 1.00 87.75 95 ARG A CA 1
ATOM 721 C C . ARG A 1 95 ? -21.315 -7.143 28.445 1.00 87.75 95 ARG A C 1
ATOM 723 O O . ARG A 1 95 ? -20.308 -7.015 27.758 1.00 87.75 95 ARG A O 1
ATOM 730 N N . LEU A 1 96 ? -21.554 -8.233 29.174 1.00 90.44 96 LEU A N 1
ATOM 731 C CA . LEU A 1 96 ? -20.632 -9.366 29.209 1.00 90.44 96 LEU A CA 1
ATOM 732 C C . LEU A 1 96 ? -20.485 -10.016 27.826 1.00 90.44 96 LEU A C 1
ATOM 734 O O . LEU A 1 96 ? -19.374 -10.353 27.418 1.00 90.44 96 LEU A O 1
ATOM 738 N N . GLU A 1 97 ? -21.585 -10.166 27.087 1.00 87.38 97 GLU A N 1
ATOM 739 C CA . GLU A 1 97 ? -21.560 -10.681 25.718 1.00 87.38 97 GLU A CA 1
ATOM 740 C C . GLU A 1 97 ? -20.770 -9.751 24.789 1.00 87.38 97 GLU A C 1
ATOM 742 O O . GLU A 1 97 ? -19.886 -10.222 24.071 1.00 87.38 97 GLU A O 1
ATOM 747 N N . GLN A 1 98 ? -20.999 -8.437 24.865 1.00 86.81 98 GLN A N 1
ATOM 748 C CA . GLN A 1 98 ? -20.246 -7.434 24.110 1.00 86.81 98 GLN A CA 1
ATOM 749 C C . GLN A 1 98 ? -18.744 -7.490 24.418 1.00 86.81 98 GLN A C 1
ATOM 751 O O . GLN A 1 98 ? -17.933 -7.557 23.491 1.00 86.81 98 GLN A O 1
ATOM 756 N N . ASP A 1 99 ? -18.369 -7.504 25.697 1.00 83.62 99 ASP A N 1
ATOM 757 C CA . ASP A 1 99 ? -16.973 -7.570 26.133 1.00 83.62 99 ASP A CA 1
ATOM 758 C C . ASP A 1 99 ? -16.319 -8.877 25.677 1.00 83.62 99 ASP A C 1
ATOM 760 O O . ASP A 1 99 ? -15.187 -8.879 25.187 1.00 83.62 99 ASP A O 1
ATOM 764 N N . SER A 1 100 ? -17.048 -9.995 25.763 1.00 83.62 100 SER A N 1
ATOM 765 C CA . SER A 1 100 ? -16.577 -11.295 25.286 1.00 83.62 100 SER A CA 1
ATOM 766 C C . SER A 1 100 ? -16.386 -11.312 23.770 1.00 83.62 100 SER A C 1
ATOM 768 O O . SER A 1 100 ? -15.374 -11.822 23.289 1.00 83.62 100 SER A O 1
ATOM 770 N N . ALA A 1 101 ? -17.296 -10.700 23.009 1.00 80.25 101 ALA A N 1
ATOM 771 C CA . ALA A 1 101 ? -17.193 -10.588 21.564 1.00 80.25 101 ALA A CA 1
ATOM 772 C C . ALA A 1 101 ? -15.993 -9.710 21.190 1.00 80.25 101 ALA A C 1
ATOM 774 O O . ALA A 1 101 ? -15.155 -10.119 20.384 1.00 80.25 101 ALA A O 1
ATOM 775 N N . GLN A 1 102 ? -15.846 -8.545 21.826 1.00 75.12 102 GLN A N 1
ATOM 776 C CA . GLN A 1 102 ? -14.735 -7.623 21.599 1.00 75.12 102 GLN A CA 1
ATOM 777 C C . GLN A 1 102 ? -13.382 -8.256 21.958 1.00 75.12 102 GLN A C 1
ATOM 779 O O . GLN A 1 102 ? -12.414 -8.135 21.199 1.00 75.12 102 GLN A O 1
ATOM 784 N N . ALA A 1 103 ? -13.313 -8.996 23.066 1.00 74.25 103 ALA A N 1
ATOM 785 C CA . ALA A 1 103 ? -12.129 -9.753 23.455 1.00 74.25 103 ALA A CA 1
ATOM 786 C C . ALA A 1 103 ? -11.842 -10.906 22.480 1.00 74.25 103 ALA A C 1
ATOM 788 O O . ALA A 1 103 ? -10.697 -11.084 22.061 1.00 74.25 103 ALA A O 1
ATOM 789 N N . ALA A 1 104 ? -12.863 -11.649 22.046 1.00 67.31 104 ALA A N 1
ATOM 790 C CA . ALA A 1 104 ? -12.715 -12.717 21.061 1.00 67.31 104 ALA A CA 1
ATOM 791 C C . ALA A 1 104 ? -12.199 -12.186 19.713 1.00 67.31 104 ALA A C 1
ATOM 793 O O . ALA A 1 104 ? -11.387 -12.846 19.063 1.00 67.31 104 ALA A O 1
ATOM 794 N N . PHE A 1 105 ? -12.590 -10.976 19.297 1.00 58.41 105 PHE A N 1
ATOM 795 C CA . PHE A 1 105 ? -12.006 -10.334 18.115 1.00 58.41 105 PHE A CA 1
ATOM 796 C C . PHE A 1 105 ? -10.531 -9.975 18.314 1.00 58.41 105 PHE A C 1
ATOM 798 O O . PHE A 1 105 ? -9.739 -10.154 17.388 1.00 58.41 105 PHE A O 1
ATOM 805 N N . LYS A 1 106 ? -10.138 -9.545 19.519 1.00 62.38 106 LYS A N 1
ATOM 806 C CA . LYS A 1 106 ? -8.749 -9.171 19.827 1.00 62.38 106 LYS A CA 1
ATOM 807 C C . LYS A 1 106 ? -7.773 -10.349 19.739 1.00 62.38 106 LYS A C 1
ATOM 809 O O . LYS A 1 106 ? -6.619 -10.142 19.375 1.00 62.38 106 LYS A O 1
ATOM 814 N N . TYR A 1 107 ? -8.226 -11.572 20.023 1.00 56.09 107 TYR A N 1
ATOM 815 C CA . TYR A 1 107 ? -7.384 -12.778 20.010 1.00 56.09 107 TYR A CA 1
ATOM 816 C C . TYR A 1 107 ? -7.602 -13.705 18.806 1.00 56.09 107 TYR A C 1
ATOM 818 O O . TYR A 1 107 ? -6.975 -14.760 18.730 1.00 56.09 107 TYR A O 1
ATOM 826 N N . ARG A 1 108 ? -8.443 -13.329 17.833 1.00 62.19 108 ARG A N 1
ATOM 827 C CA . ARG A 1 108 ? -8.704 -14.161 16.643 1.00 62.19 108 ARG A CA 1
ATOM 828 C C . ARG A 1 108 ? -7.477 -14.391 15.761 1.00 62.19 108 ARG A C 1
ATOM 830 O O . ARG A 1 108 ? -7.428 -15.387 15.046 1.00 62.19 108 ARG A O 1
ATOM 837 N N . TYR A 1 109 ? -6.489 -13.501 15.827 1.00 62.53 109 TYR A N 1
ATOM 838 C CA . TYR A 1 109 ? -5.260 -13.614 15.052 1.00 62.53 109 TYR A CA 1
ATOM 839 C C . TYR A 1 109 ? -4.059 -13.296 15.936 1.00 62.53 109 TYR A C 1
ATOM 841 O O . TYR A 1 109 ? -3.915 -12.179 16.428 1.00 62.53 109 TYR A O 1
ATOM 849 N N . THR A 1 110 ? -3.177 -14.276 16.126 1.00 70.69 110 THR A N 1
ATOM 850 C CA . THR A 1 110 ? -1.867 -14.027 16.730 1.00 70.69 110 THR A CA 1
ATOM 851 C C . THR A 1 110 ? -0.895 -13.637 15.620 1.00 70.69 110 THR A C 1
ATOM 853 O O . THR A 1 110 ? -0.804 -14.311 14.590 1.00 70.69 110 THR A O 1
ATOM 856 N N . VAL A 1 111 ? -0.183 -12.523 15.783 1.00 70.81 111 VAL A N 1
ATOM 857 C CA . VAL A 1 111 ? 0.816 -12.076 14.803 1.00 70.81 111 VAL A CA 1
ATOM 858 C C . VAL A 1 111 ? 2.062 -12.951 14.959 1.00 70.81 111 VAL A C 1
ATOM 860 O O . VAL A 1 111 ? 2.971 -12.629 15.714 1.00 70.81 111 VAL A O 1
ATOM 863 N N . ILE A 1 112 ? 2.098 -14.088 14.253 1.00 80.25 112 ILE A N 1
ATOM 864 C CA . ILE A 1 112 ? 3.226 -15.042 14.299 1.00 80.25 112 ILE A CA 1
ATOM 865 C C . ILE A 1 112 ? 4.492 -14.423 13.690 1.00 80.25 112 ILE A C 1
ATOM 867 O O . ILE A 1 112 ? 5.607 -14.710 14.120 1.00 80.25 112 ILE A O 1
ATOM 871 N N . ARG A 1 113 ? 4.337 -13.572 12.667 1.00 78.69 113 ARG A N 1
ATOM 872 C CA . ARG A 1 113 ? 5.444 -12.830 12.056 1.00 78.69 113 ARG A CA 1
ATOM 873 C C . ARG A 1 113 ? 5.063 -11.362 11.894 1.00 78.69 113 ARG A C 1
ATOM 875 O O . ARG A 1 113 ? 4.052 -11.088 11.248 1.00 78.69 113 ARG A O 1
ATOM 882 N N . PRO A 1 114 ? 5.861 -10.426 12.434 1.00 84.31 114 PRO A N 1
ATOM 883 C CA . PRO A 1 114 ? 5.612 -9.006 12.239 1.00 84.31 114 PRO A CA 1
ATOM 884 C C . PRO A 1 114 ? 5.772 -8.633 10.761 1.00 84.31 114 PRO A C 1
ATOM 886 O O . PRO A 1 114 ? 6.517 -9.280 10.016 1.00 84.31 114 PRO A O 1
ATOM 889 N N . ALA A 1 115 ? 5.087 -7.568 10.342 1.00 83.25 115 ALA A N 1
ATOM 890 C CA . ALA A 1 115 ? 5.228 -7.022 9.000 1.00 83.25 115 ALA A CA 1
ATOM 891 C C . ALA A 1 115 ? 6.686 -6.600 8.761 1.00 83.25 115 ALA A C 1
ATOM 893 O O . ALA A 1 115 ? 7.239 -5.774 9.487 1.00 83.25 115 ALA A O 1
ATOM 894 N N . GLN A 1 116 ? 7.323 -7.186 7.749 1.00 83.62 116 GLN A N 1
ATOM 895 C CA . GLN A 1 116 ? 8.695 -6.851 7.386 1.00 83.62 116 GLN A CA 1
ATOM 896 C C . GLN A 1 116 ? 8.698 -5.772 6.310 1.00 83.62 116 GLN A C 1
ATOM 898 O O . GLN A 1 116 ? 7.950 -5.846 5.333 1.00 83.62 116 GLN A O 1
ATOM 903 N N . LYS A 1 117 ? 9.589 -4.788 6.458 1.00 84.94 117 LYS A N 1
ATOM 904 C CA . LYS A 1 117 ? 9.850 -3.813 5.400 1.00 84.94 117 LYS A CA 1
ATOM 905 C C . LYS A 1 117 ? 10.462 -4.547 4.196 1.00 84.94 117 LYS A C 1
ATOM 907 O O . LYS A 1 117 ? 11.425 -5.297 4.387 1.00 84.94 117 LYS A O 1
ATOM 912 N N . PRO A 1 118 ? 9.943 -4.359 2.969 1.00 84.62 118 PRO A N 1
ATOM 913 C CA . PRO A 1 118 ? 10.506 -5.012 1.796 1.00 84.62 118 PRO A CA 1
ATOM 914 C C . PRO A 1 118 ? 11.972 -4.601 1.625 1.00 84.62 118 PRO A C 1
ATOM 916 O O . PRO A 1 118 ? 12.317 -3.424 1.728 1.00 84.62 118 PRO A O 1
ATOM 919 N N . ARG A 1 119 ? 12.838 -5.586 1.358 1.00 84.12 119 ARG A N 1
ATOM 920 C CA . ARG A 1 119 ? 14.291 -5.392 1.188 1.00 84.12 119 ARG A CA 1
ATOM 921 C C . ARG A 1 119 ? 14.661 -4.548 -0.032 1.00 84.12 119 ARG A C 1
ATOM 923 O O . ARG A 1 119 ? 15.786 -4.075 -0.129 1.00 84.12 119 ARG A O 1
ATOM 930 N N . GLY A 1 120 ? 13.729 -4.366 -0.955 1.00 81.38 120 GLY A N 1
ATOM 931 C CA . GLY A 1 120 ? 13.932 -3.561 -2.141 1.00 81.38 120 GLY A CA 1
ATOM 932 C C . GLY A 1 120 ? 12.642 -3.389 -2.936 1.00 81.38 120 GLY A C 1
ATOM 933 O O . GLY A 1 120 ? 11.622 -4.014 -2.625 1.00 81.38 120 GLY A O 1
ATOM 934 N N . PRO A 1 121 ? 12.681 -2.530 -3.959 1.00 79.56 121 PRO A N 1
ATOM 935 C CA . PRO A 1 121 ? 11.556 -2.311 -4.851 1.00 79.56 12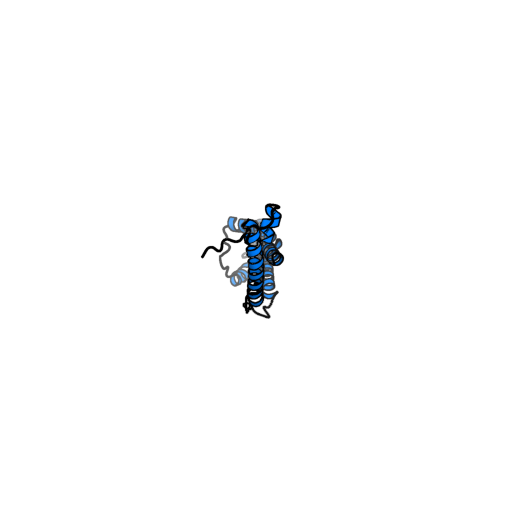1 PRO A CA 1
ATOM 936 C C . PRO A 1 121 ? 11.244 -3.578 -5.661 1.00 79.56 121 PRO A C 1
ATOM 938 O O . PRO A 1 121 ? 12.132 -4.220 -6.215 1.00 79.56 121 PRO A O 1
ATOM 941 N N . ILE A 1 122 ? 9.960 -3.931 -5.749 1.00 80.62 122 ILE A N 1
ATOM 942 C CA . ILE A 1 122 ? 9.486 -5.107 -6.503 1.00 80.62 122 ILE A CA 1
ATOM 943 C C . ILE A 1 122 ? 9.617 -4.863 -8.022 1.00 80.62 122 ILE A C 1
ATOM 945 O O . ILE A 1 122 ? 9.870 -5.795 -8.789 1.00 80.62 122 ILE A O 1
ATOM 949 N N . LYS A 1 123 ? 9.460 -3.603 -8.455 1.00 80.31 123 LYS A N 1
ATOM 950 C CA . LYS A 1 123 ? 9.599 -3.094 -9.832 1.00 80.31 123 LYS A CA 1
ATOM 951 C C . LYS A 1 123 ? 9.963 -1.591 -9.786 1.00 80.31 123 LYS A C 1
ATOM 953 O O . LYS A 1 123 ? 9.649 -0.964 -8.775 1.00 80.31 123 LYS A O 1
ATOM 958 N N . PRO A 1 124 ? 10.522 -0.993 -10.859 1.00 77.12 124 PRO A N 1
ATOM 959 C CA . PRO A 1 124 ? 11.108 -1.632 -12.043 1.00 77.12 124 PRO A CA 1
ATOM 960 C C . PRO A 1 124 ? 12.480 -2.256 -11.739 1.00 77.12 124 PRO A C 1
ATOM 962 O O . PRO A 1 124 ? 13.124 -1.899 -10.760 1.00 77.12 124 PRO A O 1
ATOM 965 N N . ARG A 1 125 ? 12.918 -3.216 -12.567 1.00 85.06 125 ARG A N 1
ATOM 966 C CA . ARG A 1 125 ? 14.218 -3.898 -12.433 1.00 85.06 125 ARG A CA 1
ATOM 967 C C . ARG A 1 125 ? 15.286 -3.125 -13.226 1.00 85.06 125 ARG A C 1
ATOM 969 O O . ARG A 1 125 ? 15.390 -3.349 -14.434 1.00 85.06 125 ARG A O 1
ATOM 976 N N . PRO A 1 126 ? 16.078 -2.231 -12.599 1.00 85.88 126 PRO A N 1
ATOM 977 C CA . PRO A 1 126 ? 16.972 -1.326 -13.331 1.00 85.88 126 PRO A CA 1
ATOM 978 C C . PRO A 1 126 ? 18.031 -2.076 -14.147 1.00 85.88 126 PRO A C 1
ATOM 980 O O . PRO A 1 126 ? 18.355 -1.659 -15.254 1.00 85.88 126 PRO A O 1
ATOM 983 N N . ALA A 1 127 ? 18.482 -3.232 -13.653 1.00 89.00 127 ALA A N 1
ATOM 984 C CA . ALA A 1 127 ? 19.452 -4.087 -14.334 1.00 89.00 127 ALA A CA 1
ATOM 985 C C . ALA A 1 127 ? 19.000 -4.559 -15.729 1.00 89.00 127 ALA A C 1
ATOM 987 O O . ALA A 1 127 ? 19.840 -4.817 -16.580 1.00 89.00 127 ALA A O 1
ATOM 988 N N . MET A 1 128 ? 17.690 -4.659 -15.977 1.00 89.88 128 MET A N 1
ATOM 989 C CA . MET A 1 128 ? 17.155 -5.021 -17.294 1.00 89.88 128 MET A CA 1
ATOM 990 C C . MET A 1 128 ? 16.804 -3.786 -18.130 1.00 89.88 128 MET A C 1
ATOM 992 O O . MET A 1 128 ? 16.949 -3.802 -19.348 1.00 89.88 128 MET A O 1
ATOM 996 N N . LEU A 1 129 ? 16.346 -2.712 -17.483 1.00 93.88 129 LEU A N 1
ATOM 997 C CA . LEU A 1 129 ? 15.860 -1.519 -18.173 1.00 93.88 129 LEU A CA 1
ATOM 998 C C . LEU A 1 129 ? 16.990 -0.753 -18.878 1.00 93.88 129 LEU A C 1
ATOM 1000 O O . LEU A 1 129 ? 16.819 -0.318 -20.011 1.00 93.88 129 LEU A O 1
ATOM 1004 N N . ILE A 1 130 ? 18.141 -0.616 -18.214 1.00 94.94 130 ILE A N 1
ATOM 1005 C CA . ILE A 1 130 ? 19.295 0.141 -18.720 1.00 94.94 130 ILE A CA 1
ATOM 1006 C C . ILE A 1 130 ? 19.875 -0.467 -20.010 1.00 94.94 130 ILE A C 1
ATOM 1008 O O . ILE A 1 130 ? 19.998 0.259 -20.993 1.00 94.94 130 ILE A O 1
ATOM 1012 N N . PRO A 1 131 ? 20.210 -1.770 -20.089 1.00 95.69 131 PRO A N 1
ATOM 1013 C CA . PRO A 1 131 ? 20.716 -2.326 -21.344 1.00 95.69 131 PRO A CA 1
ATOM 1014 C C . PRO A 1 131 ? 19.655 -2.304 -22.453 1.00 95.69 131 PRO A C 1
ATOM 1016 O O . PRO A 1 131 ? 19.986 -2.052 -23.610 1.00 95.69 131 PRO A O 1
ATOM 1019 N N . ALA A 1 132 ? 18.376 -2.501 -22.114 1.00 95.56 132 ALA A N 1
ATOM 1020 C CA . ALA A 1 132 ? 17.293 -2.443 -23.091 1.00 95.56 132 ALA A CA 1
ATOM 1021 C C . ALA A 1 132 ? 17.147 -1.047 -23.719 1.00 95.56 132 ALA A C 1
ATOM 1023 O O . ALA A 1 132 ? 16.962 -0.945 -24.931 1.00 95.56 132 ALA A O 1
ATOM 1024 N N . SER A 1 133 ? 17.273 0.027 -22.929 1.00 96.56 133 SER A N 1
ATOM 1025 C CA . SER A 1 133 ? 17.198 1.394 -23.457 1.00 96.56 133 SER A CA 1
ATOM 1026 C C . SER A 1 133 ? 18.400 1.751 -24.330 1.00 96.56 133 SER A C 1
ATOM 1028 O O . SER A 1 133 ? 18.227 2.433 -25.336 1.00 96.56 133 SER A O 1
ATOM 1030 N N . VAL A 1 134 ? 19.595 1.251 -24.002 1.00 97.62 134 VAL A N 1
ATOM 1031 C CA . VAL A 1 134 ? 20.796 1.441 -24.831 1.00 97.62 134 VAL A CA 1
ATOM 1032 C C . VAL A 1 134 ? 20.621 0.783 -26.199 1.00 97.62 134 VAL A C 1
ATOM 1034 O O . VAL A 1 134 ? 20.843 1.430 -27.221 1.00 97.62 134 VAL A O 1
ATOM 1037 N N . VAL A 1 135 ? 20.166 -0.474 -26.237 1.00 97.69 135 VAL A N 1
ATOM 1038 C CA . VAL A 1 135 ? 19.915 -1.183 -27.504 1.00 97.69 135 VAL A CA 1
ATOM 1039 C C . VAL A 1 135 ? 18.819 -0.489 -28.309 1.00 97.69 135 VAL A C 1
ATOM 1041 O O . VAL A 1 135 ? 18.989 -0.259 -29.505 1.00 97.69 135 VAL A O 1
ATOM 1044 N N . ALA A 1 136 ? 17.718 -0.103 -27.661 1.00 97.69 136 ALA A N 1
ATOM 1045 C CA . ALA A 1 136 ? 16.633 0.614 -28.322 1.00 97.69 136 ALA A CA 1
ATOM 1046 C C . ALA A 1 136 ? 17.099 1.959 -28.903 1.00 97.69 136 ALA A C 1
ATOM 1048 O O . ALA A 1 136 ? 16.764 2.277 -30.040 1.00 97.69 136 ALA A O 1
ATOM 1049 N N . GLY A 1 137 ? 17.906 2.724 -28.160 1.00 98.06 137 GLY A N 1
ATOM 1050 C CA . GLY A 1 137 ? 18.463 3.994 -28.623 1.00 98.06 137 GLY A CA 1
ATOM 1051 C C . GLY A 1 137 ? 19.405 3.830 -29.815 1.00 98.06 137 GLY A C 1
ATOM 1052 O O . GLY A 1 137 ? 19.338 4.616 -30.757 1.00 98.06 137 GLY A O 1
ATOM 1053 N N . LEU A 1 138 ? 20.232 2.782 -29.820 1.00 97.81 138 LEU A N 1
ATOM 1054 C CA . LEU A 1 138 ? 21.139 2.495 -30.932 1.00 97.81 138 LEU A CA 1
ATOM 1055 C C . LEU A 1 138 ? 20.366 2.123 -32.202 1.00 97.81 138 LEU A C 1
ATOM 1057 O O . LEU A 1 138 ? 20.641 2.666 -33.272 1.00 97.81 138 LEU A O 1
ATOM 1061 N N . LEU A 1 139 ? 19.358 1.256 -32.077 1.00 97.94 139 LEU A N 1
ATOM 1062 C CA . LEU A 1 139 ? 18.473 0.909 -33.191 1.00 97.94 139 LEU A CA 1
ATOM 1063 C C . LEU A 1 139 ? 17.741 2.141 -33.728 1.00 97.94 139 LEU A C 1
ATOM 1065 O O . LEU A 1 139 ? 17.695 2.352 -34.939 1.00 97.94 139 LEU A O 1
ATOM 1069 N N . LEU A 1 140 ? 17.215 2.978 -32.832 1.00 97.62 140 LEU A N 1
ATOM 1070 C CA . LEU A 1 140 ? 16.537 4.209 -33.216 1.00 97.62 140 LEU A CA 1
ATOM 1071 C C . LEU A 1 140 ? 17.486 5.171 -33.942 1.00 97.62 140 LEU A C 1
ATOM 1073 O O . LEU A 1 140 ? 17.076 5.781 -34.921 1.00 97.62 140 LEU A O 1
ATOM 1077 N N . GLY A 1 141 ? 18.745 5.279 -33.509 1.00 96.94 141 GLY A N 1
ATOM 1078 C CA . GLY A 1 141 ? 19.760 6.109 -34.160 1.00 96.94 141 GLY A CA 1
ATOM 1079 C C . GLY A 1 141 ? 20.036 5.683 -35.601 1.00 96.94 141 GLY A C 1
ATOM 1080 O O . GLY A 1 141 ? 19.991 6.519 -36.497 1.00 96.94 141 GLY A O 1
ATOM 1081 N N . ILE A 1 142 ? 20.234 4.381 -35.841 1.00 96.19 142 ILE A N 1
ATOM 1082 C CA . ILE A 1 142 ? 20.450 3.838 -37.195 1.00 96.19 142 ILE A CA 1
ATOM 1083 C C . ILE A 1 142 ? 19.256 4.156 -38.099 1.00 96.19 142 ILE A C 1
ATOM 1085 O O . ILE A 1 142 ? 19.421 4.655 -39.213 1.00 96.19 142 ILE A O 1
ATOM 1089 N N . ILE A 1 143 ? 18.046 3.890 -37.601 1.00 95.94 143 ILE A N 1
ATOM 1090 C CA . ILE A 1 143 ? 16.807 4.146 -38.337 1.00 95.94 143 ILE A CA 1
ATOM 1091 C C . ILE A 1 143 ? 16.666 5.645 -38.625 1.00 95.94 143 ILE A C 1
ATOM 1093 O O . ILE A 1 143 ? 16.393 6.031 -39.759 1.00 95.94 143 ILE A O 1
ATOM 1097 N N . ALA A 1 144 ? 16.900 6.498 -37.626 1.00 95.25 144 ALA A N 1
ATOM 1098 C CA . ALA A 1 144 ? 16.802 7.944 -37.764 1.00 95.25 144 ALA A CA 1
ATOM 1099 C C . ALA A 1 144 ? 17.781 8.491 -38.810 1.00 95.25 144 ALA A C 1
ATOM 1101 O O . ALA A 1 144 ? 17.378 9.309 -39.632 1.00 95.25 144 ALA A O 1
ATOM 1102 N N . THR A 1 145 ? 19.031 8.018 -38.838 1.00 93.19 145 THR A N 1
ATOM 1103 C CA . THR A 1 145 ? 20.008 8.428 -39.857 1.00 93.19 145 THR A CA 1
ATOM 1104 C C . THR A 1 145 ? 19.544 8.065 -41.266 1.00 93.19 145 THR A C 1
ATOM 1106 O O . THR A 1 145 ? 19.589 8.919 -42.147 1.00 93.19 145 THR A O 1
ATOM 1109 N N . ALA A 1 146 ? 19.034 6.847 -41.476 1.00 88.81 146 ALA A N 1
ATOM 1110 C CA . ALA A 1 146 ? 18.532 6.423 -42.785 1.00 88.81 146 ALA A CA 1
ATOM 1111 C C . ALA A 1 146 ? 17.306 7.240 -43.236 1.00 88.81 146 ALA A C 1
ATOM 1113 O O . ALA A 1 146 ? 17.192 7.613 -44.402 1.00 88.81 146 ALA A O 1
ATOM 1114 N N . LEU A 1 147 ? 16.398 7.562 -42.308 1.00 91.12 147 LEU A N 1
ATOM 1115 C CA . LEU A 1 147 ? 15.243 8.423 -42.582 1.00 91.12 147 LEU A CA 1
ATOM 1116 C C . LEU A 1 147 ? 15.655 9.853 -42.944 1.00 91.12 147 LEU A C 1
ATOM 1118 O O . LEU A 1 147 ? 15.100 10.427 -43.881 1.00 91.12 147 LEU A O 1
ATOM 1122 N N . ILE A 1 148 ? 16.621 10.423 -42.220 1.00 90.62 148 ILE A N 1
ATOM 1123 C CA . ILE A 1 148 ? 17.140 11.766 -42.502 1.00 90.62 148 ILE A CA 1
ATOM 1124 C C . ILE A 1 148 ? 17.789 11.800 -43.886 1.00 90.62 148 ILE A C 1
ATOM 1126 O O . ILE A 1 148 ? 17.546 12.740 -44.640 1.00 90.62 148 ILE A O 1
ATOM 1130 N N . ASP A 1 149 ? 18.567 10.777 -44.239 1.00 85.38 149 ASP A N 1
ATOM 1131 C CA . ASP A 1 149 ? 19.207 10.682 -45.551 1.00 85.38 149 ASP A CA 1
ATOM 1132 C C . ASP A 1 149 ? 18.172 10.593 -46.684 1.00 85.38 149 ASP A C 1
ATOM 1134 O O . ASP A 1 149 ? 18.209 11.380 -47.632 1.00 85.38 149 ASP A O 1
ATOM 1138 N N . LEU A 1 150 ? 17.146 9.749 -46.517 1.00 84.00 150 LEU A N 1
ATOM 1139 C CA . LEU A 1 150 ? 16.048 9.630 -47.479 1.00 84.00 150 LEU A CA 1
ATOM 1140 C C . LEU A 1 150 ? 15.276 10.950 -47.662 1.00 84.00 150 LEU A C 1
ATOM 1142 O O . LEU A 1 150 ? 14.816 11.265 -48.761 1.00 84.00 150 LEU A O 1
ATOM 1146 N N . TRP A 1 151 ? 15.128 11.745 -46.601 1.00 86.69 151 TRP A N 1
ATOM 1147 C CA . TRP A 1 151 ? 14.458 13.048 -46.663 1.00 86.69 151 TRP A CA 1
ATOM 1148 C C . TRP A 1 151 ? 15.349 14.174 -47.196 1.00 86.69 151 TRP A C 1
ATOM 1150 O O . TRP A 1 151 ? 14.827 15.173 -47.690 1.00 86.69 151 TRP A O 1
ATOM 1160 N N . SER A 1 152 ? 16.673 14.016 -47.139 1.00 80.44 152 SER A N 1
ATOM 1161 C CA . SER A 1 152 ? 17.658 15.035 -47.524 1.00 80.44 152 SER A CA 1
ATOM 1162 C C . SER A 1 152 ? 17.601 15.397 -49.018 1.00 80.44 152 SER A C 1
ATOM 1164 O O . SER A 1 152 ? 18.038 16.483 -49.394 1.00 80.44 152 SER A O 1
ATOM 1166 N N . ARG A 1 153 ? 17.034 14.532 -49.883 1.00 70.44 153 ARG A N 1
ATOM 1167 C CA . ARG A 1 153 ? 16.945 14.701 -51.357 1.00 70.44 153 ARG A CA 1
ATOM 1168 C C . ARG A 1 153 ? 18.281 15.059 -52.034 1.00 70.44 153 ARG A C 1
ATOM 1170 O O . ARG A 1 153 ? 18.290 15.575 -53.151 1.00 70.44 153 ARG A O 1
ATOM 1177 N N . LYS A 1 154 ? 19.412 14.806 -51.372 1.00 73.75 154 LYS A N 1
ATOM 1178 C CA . LYS A 1 154 ? 20.746 15.056 -51.916 1.00 73.75 154 LYS A CA 1
ATOM 11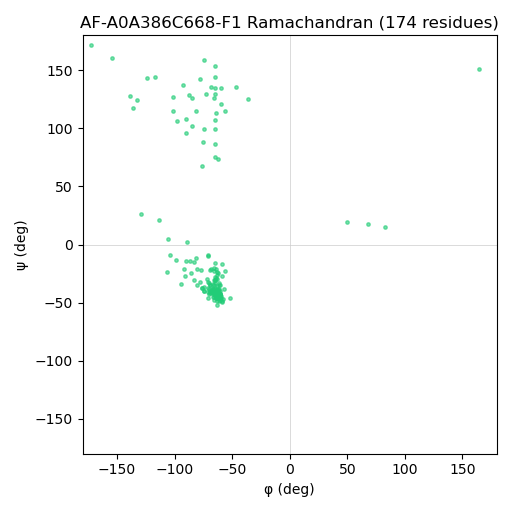79 C C . LYS A 1 154 ? 21.162 13.859 -52.760 1.00 73.75 154 LYS A C 1
ATOM 1181 O O . LYS A 1 154 ? 21.139 12.732 -52.282 1.00 73.75 154 LYS A O 1
ATOM 1186 N N . LEU A 1 155 ? 21.543 14.124 -54.005 1.00 67.19 155 LEU A N 1
ATOM 1187 C CA . LEU A 1 155 ? 22.176 13.140 -54.877 1.00 67.19 155 LEU A CA 1
ATOM 1188 C C . LEU A 1 155 ? 23.668 13.172 -54.547 1.00 67.19 155 LEU A C 1
ATOM 1190 O O . LEU A 1 155 ? 24.358 14.128 -54.896 1.00 67.19 155 LEU A O 1
ATOM 1194 N N . LEU A 1 156 ? 24.122 12.193 -53.773 1.00 69.00 156 LEU A N 1
ATOM 1195 C CA . LEU A 1 156 ? 25.499 12.112 -53.282 1.00 69.00 156 LEU A CA 1
ATOM 1196 C C . LEU A 1 156 ? 26.389 11.316 -54.236 1.00 69.00 156 LEU A C 1
ATOM 1198 O O . LEU A 1 156 ? 27.591 11.560 -54.286 1.00 69.00 156 LEU A O 1
ATOM 1202 N N . GLU A 1 157 ? 25.809 10.392 -55.004 1.00 76.69 157 GLU A N 1
ATOM 1203 C CA . GLU A 1 157 ? 26.571 9.469 -55.842 1.00 76.69 157 GLU A CA 1
ATOM 1204 C C . GLU A 1 157 ? 26.273 9.664 -57.342 1.00 76.69 157 GLU A C 1
ATOM 1206 O O . GLU A 1 157 ? 25.123 9.921 -57.716 1.00 76.69 157 GLU A O 1
ATOM 1211 N N . PRO A 1 158 ? 27.274 9.511 -58.235 1.00 76.19 158 PRO A N 1
ATOM 1212 C CA . PRO A 1 158 ? 27.117 9.791 -59.665 1.00 76.19 158 PRO A CA 1
ATOM 1213 C C . PRO A 1 158 ? 25.994 9.003 -60.349 1.00 76.19 158 PRO A C 1
ATOM 1215 O O . PRO A 1 158 ? 25.250 9.557 -61.155 1.00 76.19 158 PRO A O 1
ATOM 1218 N N . TRP A 1 159 ? 25.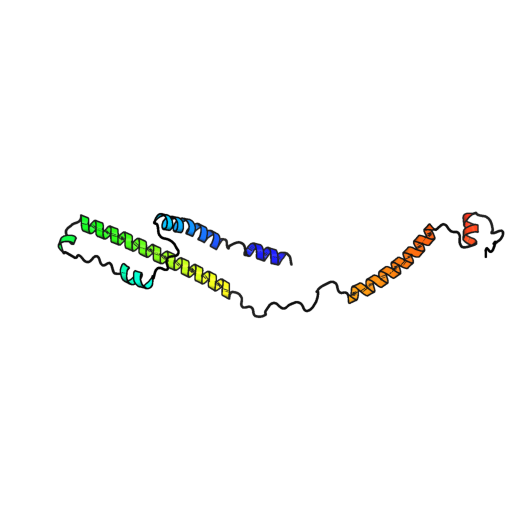807 7.734 -59.974 1.00 77.69 159 TRP A N 1
ATOM 1219 C CA . TRP A 1 159 ? 24.746 6.888 -60.530 1.00 77.69 159 TRP A CA 1
ATOM 1220 C C . TRP A 1 159 ? 23.340 7.400 -60.183 1.00 77.69 159 TRP A C 1
ATOM 1222 O O . TRP A 1 159 ? 22.403 7.184 -60.952 1.00 77.69 159 TRP A O 1
ATOM 1232 N N . GLN A 1 160 ? 23.180 8.097 -59.049 1.00 77.50 160 GLN A N 1
ATOM 1233 C CA . GLN A 1 160 ? 21.904 8.695 -58.653 1.00 77.50 160 GLN A CA 1
ATOM 1234 C C . GLN A 1 160 ? 21.564 9.884 -59.555 1.00 77.50 160 GLN A C 1
ATOM 1236 O O . GLN A 1 160 ? 20.404 10.070 -59.913 1.00 77.50 160 GLN A O 1
ATOM 1241 N N . VAL A 1 161 ? 22.573 10.668 -59.950 1.00 78.38 161 VAL A N 1
ATOM 1242 C CA . VAL A 1 161 ? 22.422 11.790 -60.887 1.00 78.38 161 VAL A CA 1
ATOM 1243 C C . VAL A 1 161 ? 22.049 11.276 -62.277 1.00 78.38 161 VAL A C 1
ATOM 1245 O O . VAL A 1 161 ? 21.105 11.786 -62.880 1.00 78.38 161 VAL A O 1
ATOM 1248 N N . GLU A 1 162 ? 22.721 10.226 -62.753 1.00 80.81 162 GLU A N 1
ATOM 1249 C CA . GLU A 1 162 ? 22.426 9.613 -64.053 1.00 80.81 162 GLU A CA 1
ATOM 1250 C C . GLU A 1 162 ? 21.009 9.031 -64.116 1.00 80.81 162 GLU A C 1
ATOM 1252 O O . GLU A 1 162 ? 20.288 9.270 -65.085 1.00 80.81 162 GLU A O 1
ATOM 1257 N N . HIS A 1 163 ? 20.565 8.323 -63.070 1.00 80.06 163 HIS A N 1
ATOM 1258 C CA . HIS A 1 163 ? 19.205 7.775 -63.012 1.00 80.06 163 HIS A CA 1
ATOM 1259 C C . HIS A 1 163 ? 18.126 8.852 -62.854 1.00 80.06 163 HIS A C 1
ATOM 1261 O O . HIS A 1 163 ? 17.049 8.722 -63.432 1.00 80.06 163 HIS A O 1
ATOM 1267 N N . ALA A 1 164 ? 18.383 9.903 -62.070 1.00 78.69 164 ALA A N 1
ATOM 1268 C CA . ALA A 1 164 ? 17.396 10.950 -61.820 1.00 78.69 164 ALA A CA 1
ATOM 1269 C C . ALA A 1 164 ? 17.207 11.887 -63.023 1.00 78.69 164 ALA A C 1
ATOM 1271 O O . ALA A 1 164 ? 16.088 12.334 -63.271 1.00 78.69 164 ALA A O 1
ATOM 1272 N N . LEU A 1 165 ? 18.279 12.196 -63.762 1.00 80.44 165 LEU A N 1
ATOM 1273 C CA . LEU A 1 165 ? 18.225 13.101 -64.914 1.00 80.44 165 LEU A CA 1
ATOM 1274 C C . LEU A 1 165 ? 18.148 12.364 -66.263 1.00 80.44 165 LEU A C 1
ATOM 1276 O O . LEU A 1 165 ? 17.845 12.996 -67.273 1.00 80.44 165 LEU A O 1
ATOM 1280 N N . GLY A 1 166 ? 18.402 11.051 -66.302 1.00 80.69 166 GLY A N 1
ATOM 1281 C CA . GLY A 1 166 ? 18.341 10.238 -67.523 1.00 80.69 166 GLY A CA 1
ATOM 1282 C C . GLY A 1 166 ? 19.433 10.559 -68.548 1.00 80.69 166 GLY A C 1
ATOM 1283 O O . GLY A 1 166 ? 19.296 10.217 -69.722 1.00 80.69 166 GLY A O 1
ATOM 1284 N N . ILE A 1 167 ? 20.501 11.235 -68.122 1.00 83.50 167 ILE A N 1
ATOM 1285 C CA . ILE A 1 167 ? 21.636 11.639 -68.957 1.00 83.50 167 ILE A CA 1
ATOM 1286 C C . ILE A 1 167 ? 22.939 11.093 -68.361 1.00 83.50 167 ILE A C 1
ATOM 1288 O O . ILE A 1 167 ? 23.065 11.059 -67.136 1.00 83.50 167 ILE A O 1
ATOM 1292 N N . PRO A 1 168 ? 23.908 10.668 -69.195 1.00 79.88 168 PRO A N 1
ATOM 1293 C CA . PRO A 1 168 ? 25.200 10.188 -68.711 1.00 79.88 168 PRO A CA 1
ATOM 1294 C C . PRO A 1 168 ? 25.970 11.318 -68.017 1.00 79.88 168 PRO A C 1
ATOM 1296 O O . PRO A 1 168 ? 25.895 12.474 -68.443 1.00 79.88 168 P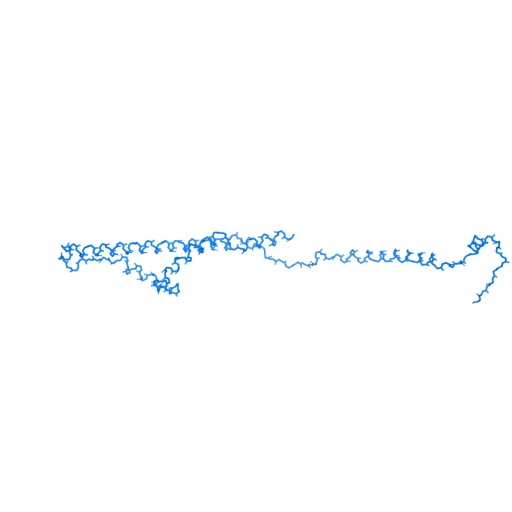RO A O 1
ATOM 1299 N N . LEU A 1 169 ? 26.716 10.996 -66.958 1.00 80.38 169 LEU A N 1
ATOM 1300 C CA . LEU A 1 169 ? 27.496 11.972 -66.204 1.00 80.38 169 LEU A CA 1
ATOM 1301 C C . LEU A 1 169 ? 28.592 12.570 -67.099 1.00 80.38 169 LEU A C 1
ATOM 1303 O O . LEU A 1 169 ? 29.537 11.893 -67.495 1.00 80.38 169 LEU A O 1
ATOM 1307 N N . LEU A 1 170 ? 28.476 13.864 -67.404 1.00 79.88 170 LEU A N 1
ATOM 1308 C CA . LEU A 1 170 ? 29.391 14.554 -68.323 1.00 79.88 170 LEU A CA 1
ATOM 1309 C C . LEU A 1 170 ? 30.698 15.021 -67.655 1.00 79.88 170 LEU A C 1
ATOM 1311 O O . LEU A 1 170 ? 31.658 15.340 -68.352 1.00 79.88 170 LEU A O 1
ATOM 1315 N N . GLY A 1 171 ? 30.758 15.054 -66.321 1.00 74.31 171 GLY A N 1
ATOM 1316 C CA . GLY A 1 171 ? 31.962 15.401 -65.566 1.00 74.31 171 GLY A CA 1
ATOM 1317 C C . GLY A 1 171 ? 31.675 15.740 -64.102 1.00 74.31 171 GLY A C 1
ATOM 1318 O O . GLY A 1 171 ? 30.598 16.231 -63.770 1.00 74.31 171 GLY A O 1
ATOM 1319 N N . GLU A 1 172 ? 32.648 15.482 -63.228 1.00 79.44 172 GLU A N 1
ATOM 1320 C CA . GLU A 1 172 ? 32.606 15.833 -61.804 1.00 79.44 172 GLU A CA 1
ATOM 1321 C C . GLU A 1 172 ? 33.444 17.097 -61.562 1.00 79.44 172 GLU A C 1
ATOM 1323 O O . GLU A 1 172 ? 34.617 17.159 -61.937 1.00 79.44 172 GLU A O 1
ATOM 1328 N N . VAL A 1 173 ? 32.859 18.115 -60.924 1.00 78.12 173 VAL A N 1
ATOM 1329 C CA . VAL A 1 173 ? 33.600 19.298 -60.468 1.00 78.12 173 VAL A CA 1
ATOM 1330 C C . VAL A 1 173 ? 33.919 19.108 -58.994 1.00 78.12 173 VAL A C 1
ATOM 1332 O O . VAL A 1 173 ? 33.042 19.215 -58.138 1.00 78.12 173 VAL A O 1
ATOM 1335 N N . ARG A 1 174 ? 35.187 18.824 -58.691 1.00 71.88 174 ARG A N 1
ATOM 1336 C CA . ARG A 1 174 ? 35.653 18.657 -57.314 1.00 71.88 174 ARG A CA 1
ATOM 1337 C C . ARG A 1 174 ? 35.756 20.026 -56.639 1.00 71.88 174 ARG A C 1
ATOM 1339 O O . ARG A 1 174 ? 36.712 20.763 -56.869 1.00 71.88 174 ARG A O 1
ATOM 1346 N N . GLY A 1 175 ? 34.749 20.375 -55.842 1.00 69.19 175 GLY A N 1
ATOM 1347 C CA . GLY A 1 175 ? 34.816 21.506 -54.916 1.00 69.19 175 GLY A CA 1
ATOM 1348 C C . GLY A 1 175 ? 35.728 21.163 -53.735 1.00 69.19 175 GLY A C 1
ATOM 1349 O O . GLY A 1 175 ? 35.587 20.083 -53.163 1.00 69.19 175 GLY A O 1
ATOM 1350 N N . LEU A 1 176 ? 36.684 22.052 -53.444 1.00 39.97 176 LEU A N 1
ATOM 1351 C CA . LEU A 1 176 ? 37.594 22.002 -52.290 1.00 39.97 176 LEU A CA 1
ATOM 1352 C C . LEU A 1 176 ? 36.844 22.050 -50.953 1.00 39.97 176 LEU A C 1
ATOM 1354 O O . LEU A 1 176 ? 35.873 22.834 -50.861 1.00 39.97 176 LEU A O 1
#

Mean predicted aligned error: 20.77 Å

Foldseek 3Di:
DVVVVVVVVVVVPPDVVNVVVVVVVVVVVVVCVVVPHDPPDPPPVVVVCVVLVPPPVDPPDPVLVVDPVSVVVVVVVVVVSVVVVVVVVVVVVVVVVVVVVVVCVVPVDDCPDDDDDDPDDPDDDVVVVVVVVVVVVVVVVVVVVVVCVVVVPDPPDLVSVCVVVVDHDPDDDDDD

Solvent-accessible surface area (backbone atoms only — not comparable to full-atom values): 10990 Å² total; per-residue (Å²): 119,65,67,60,55,53,51,48,55,70,65,67,47,74,52,74,63,57,56,48,49,51,62,61,42,53,61,55,52,50,53,37,48,75,70,70,52,71,94,81,63,83,67,66,56,78,63,49,57,66,61,63,78,61,70,69,84,64,73,92,44,82,68,53,77,71,36,71,68,54,47,51,53,52,50,52,51,50,54,51,50,54,52,50,52,57,50,50,54,51,52,53,50,51,50,52,51,50,51,50,51,55,49,51,62,66,64,71,65,78,79,87,68,76,91,73,80,75,94,61,78,94,63,83,63,64,86,59,50,56,61,50,51,52,53,51,50,52,54,48,49,57,51,49,51,53,53,51,56,70,69,61,76,70,74,86,48,73,70,52,49,25,67,73,69,72,45,81,83,88,76,85,82,86,80,132

pLDDT: mean 73.24, std 15.71, range [39.97, 98.06]

Sequence (176 aa):
MLDVQQSLETMSGESPQVAALQRELAPLEAELKGRGLMPDVPLRTSRVREGVGGVVLEADDPREAEDPDIDYAKSQVRHAITRYNGLLDKVEAARLEQDSAQAAFKYRYTVIRPAQKPRGPIKPRPAMLIPASVVAGLLLGIIATALIDLWSRKLLEPWQVEHALGIPLLGEVRGL

Radius of gyration: 46.65 Å; Cα contacts (8 Å, |Δi|>4): 21; chains: 1; bounding box: 93×37×132 Å